Protein 4R7V (pdb70)

Organism: Homo sapiens (NCBI:txid9606)

Radius of gyration: 18.84 Å; Cα contacts (8 Å, |Δi|>4): 372; chains: 1; bounding box: 61×40×52 Å

Sequence (149 aa):
GKVKSSLTISSFDCSNVPVYSSGDTVSSGRVNLEVTGEIIRVVKSLKIHARGHAKVRWTESTQNYTEEVEYFNHKDILIGHERDGFHTIHSGRHEYAFSSFELPQTPLATSFEGRHGSVRYWVKAELHRPWLLPVKLKKEFTVFEHIDINLEHHH

InterPro domains:
  IPR011021 Arrestin-like, N-terminal [PF00339] (18-165)
  IPR011022 Arrestin-like, C-terminal domain [PF02752] (188-314)
  IPR011022 Arrestin-like, C-terminal domain [SM01017] (187-314)
  IPR014752 Arrestin-like, C-terminal domain superfamily [G3DSA:2.60.40.640] (1-167)
  IPR014752 Arrestin-like, C-terminal domain superfamily [G3DSA:2.60.40.640] (168-311)
  IPR014756 Immunoglobulin E-set [SSF81296] (11-171)
  IPR014756 Immunoglobulin E-set [SSF81296] (172-343)
  IPR050357 Arrestin domain-containing protein [PTHR11188] (5-405)

Solvent-accessible surface area: 9980 Å² total; per-residue (Å²): 78,122,21,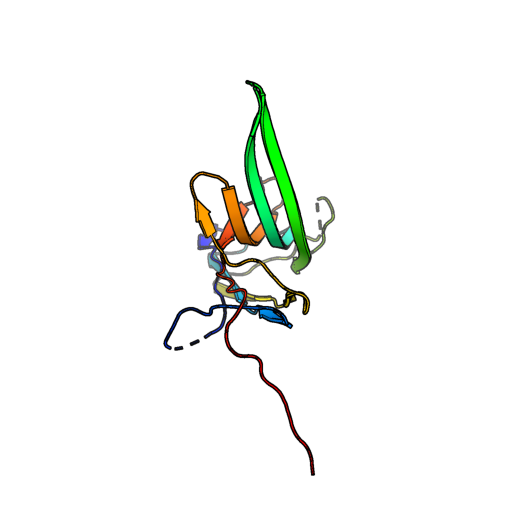123,44,25,65,7,46,22,57,138,151,132,122,40,56,12,13,36,22,55,71,0,34,0,69,0,8,0,64,4,61,39,108,13,123,0,42,1,0,46,2,26,0,31,0,12,9,62,52,106,97,89,89,132,127,126,119,100,87,109,100,76,94,67,28,67,55,136,60,72,44,13,41,107,110,186,111,66,109,78,44,2,98,78,34,130,52,82,40,67,10,68,11,136,5,35,147,95,104,3,27,54,33,81,107,31,237,106,1,3,18,69,1,25,0,51,0,20,0,32,45,9,229,106,153,51,54,130,59,105,84,89,10,54,0,90,66,151,84,114,157,140,160,142,146,137,211

Structure (mmCIF, N/CA/C/O backbone):
data_4R7V
#
_entry.id   4R7V
#
_cell.length_a   67.547
_cell.length_b   36.158
_cell.length_c   74.331
_cell.angle_alpha   90.00
_cell.angle_beta   109.47
_cell.angle_gamma   90.00
#
_symmetry.space_group_name_H-M   'C 1 2 1'
#
loop_
_entity.id
_entity.type
_entity.pdbx_description
1 polymer 'Arrestin domain-containing protein 3'
2 water water
#
loop_
_atom_site.group_PDB
_atom_site.id
_atom_site.type_symbol
_atom_site.label_atom_id
_atom_site.label_alt_id
_atom_site.label_comp_id
_atom_site.label_asym_id
_atom_site.label_entity_id
_atom_site.label_seq_id
_atom_site.pdbx_PDB_ins_code
_atom_site.Cartn_x
_atom_site.Cartn_y
_atom_site.Cartn_z
_atom_site.occupancy
_atom_site.B_iso_or_equiv
_atom_site.auth_seq_id
_atom_site.auth_comp_id
_atom_site.auth_asym_id
_atom_site.auth_atom_id
_atom_site.pdbx_PDB_model_num
ATOM 1 N N . GLY A 1 4 ? 22.467 32.012 -9.460 1.00 32.07 4 GLY A N 1
ATOM 2 C CA . GLY A 1 4 ? 22.952 30.805 -8.817 1.00 29.94 4 GLY A CA 1
ATOM 3 C C . GLY A 1 4 ? 21.866 30.126 -8.003 1.00 26.97 4 GLY A C 1
ATOM 4 O O . GLY A 1 4 ? 20.825 30.723 -7.730 1.00 26.87 4 GLY A O 1
ATOM 7 N N . LYS A 1 5 ? 22.114 28.881 -7.603 1.00 26.66 5 LYS A N 1
ATOM 8 C CA . LYS A 1 5 ? 21.141 28.104 -6.842 1.00 28.55 5 LYS A CA 1
ATOM 9 C C . LYS A 1 5 ? 21.806 27.278 -5.739 1.00 24.07 5 LYS A C 1
ATOM 10 O O . LYS A 1 5 ? 22.854 26.674 -5.957 1.00 22.98 5 LYS A O 1
ATOM 29 N N . VAL A 1 6 ? 21.197 27.272 -4.552 1.00 23.58 6 VAL A N 1
ATOM 30 C CA . VAL A 1 6 ? 21.553 26.317 -3.511 1.00 23.58 6 VAL A CA 1
ATOM 31 C C . VAL A 1 6 ? 20.935 24.964 -3.838 1.00 23.57 6 VAL A C 1
ATOM 32 O O . VAL A 1 6 ? 19.712 24.821 -3.833 1.00 26.84 6 VAL A O 1
ATOM 45 N N . LYS A 1 7 ? 21.775 23.968 -4.092 1.00 22.25 7 LYS A N 1
ATOM 46 C CA . LYS A 1 7 ? 21.298 22.642 -4.472 1.00 24.97 7 LYS A CA 1
ATOM 47 C C . LYS A 1 7 ? 21.110 21.734 -3.260 1.00 21.65 7 LYS A C 1
ATOM 48 O O . LYS A 1 7 ? 20.258 20.849 -3.271 1.00 23.92 7 LYS A O 1
ATOM 67 N N . SER A 1 8 ? 21.916 21.939 -2.221 1.00 20.60 8 SER A N 1
ATOM 68 C CA A SER A 1 8 ? 21.772 21.167 -1.000 0.34 18.62 8 SER A CA 1
ATOM 69 C CA B SER A 1 8 ? 21.838 21.132 -1.011 0.66 18.13 8 SER A CA 1
ATOM 70 C C . SER A 1 8 ? 22.402 21.897 0.172 1.00 19.42 8 SER A C 1
ATOM 71 O O . SER A 1 8 ? 23.414 22.587 0.032 1.00 17.05 8 SER A O 1
ATOM 86 N N . LEU A 1 9 ? 21.762 21.752 1.322 1.00 16.40 9 LEU A N 1
ATOM 87 C CA . LEU A 1 9 ? 22.240 22.338 2.563 1.00 18.60 9 LEU A CA 1
ATOM 88 C C . LEU A 1 9 ? 21.985 21.344 3.689 1.00 17.11 9 LEU A C 1
ATOM 89 O O . LEU A 1 9 ? 20.835 20.992 3.973 1.00 18.77 9 LEU A O 1
ATOM 105 N N . THR A 1 10 ? 23.057 20.864 4.313 1.00 17.28 10 THR A N 1
ATOM 106 C CA . THR A 1 10 ? 22.955 19.870 5.374 1.00 18.39 10 THR A CA 1
ATOM 107 C C . THR A 1 10 ? 23.953 20.138 6.496 1.00 18.56 10 THR A C 1
ATOM 108 O O . THR A 1 10 ? 24.892 20.920 6.348 1.00 17.49 10 THR A O 1
ATOM 119 N N . ILE A 1 11 ? 23.717 19.479 7.623 1.00 19.45 11 ILE A N 1
ATOM 120 C CA . ILE A 1 11 ? 24.613 19.523 8.767 1.00 20.30 11 ILE A CA 1
ATOM 121 C C . ILE A 1 11 ? 25.111 18.115 9.033 1.00 21.63 11 ILE A C 1
ATOM 122 O O . ILE A 1 11 ? 24.325 17.163 9.034 1.00 23.82 11 ILE A O 1
ATOM 138 N N . SER A 1 12 ? 26.416 17.981 9.241 1.00 22.64 12 SER A N 1
ATOM 139 C CA A SER A 1 12 ? 27.030 16.704 9.589 0.20 23.75 12 SER A CA 1
ATOM 140 C CA B SER A 1 12 ? 26.985 16.694 9.631 0.80 23.44 12 SER A CA 1
ATOM 141 C C . SER A 1 12 ? 27.908 16.865 10.827 1.00 23.06 12 SER A C 1
ATOM 142 O O . SER A 1 12 ? 28.460 17.942 11.064 1.00 21.91 12 SER A O 1
ATOM 157 N N . PHE A 1 13 ? 28.028 15.798 11.606 1.00 21.15 13 PHE A N 1
ATOM 158 C CA . PHE A 1 13 ? 28.878 15.783 12.788 1.00 22.81 13 PHE A CA 1
ATOM 159 C C . PHE A 1 13 ? 30.055 14.869 12.520 1.00 25.05 13 PHE A C 1
ATOM 160 O O . PHE A 1 13 ? 29.883 13.758 12.008 1.00 25.57 13 PHE A O 1
ATOM 177 N N . ASP A 1 14 ? 31.248 15.341 12.861 1.00 28.67 14 ASP A N 1
ATOM 178 C CA . ASP A 1 14 ? 32.462 14.573 12.631 1.00 33.47 14 ASP A CA 1
ATOM 179 C C . ASP A 1 14 ? 32.537 13.427 13.638 1.00 42.10 14 ASP A C 1
ATOM 180 O O . ASP A 1 14 ? 32.285 13.618 14.822 1.00 40.88 14 ASP A O 1
ATOM 189 N N . CYS A 1 15 ? 32.879 12.237 13.157 1.00 50.72 15 CYS A N 1
ATOM 190 C CA . CYS A 1 15 ? 32.980 11.061 14.015 1.00 58.96 15 CYS A CA 1
ATOM 191 C C . CYS A 1 15 ? 34.326 11.030 14.727 1.00 57.78 15 CYS A C 1
ATOM 192 O O . CYS A 1 15 ? 35.375 11.088 14.084 1.00 56.78 15 CYS A O 1
ATOM 200 N N . SER A 1 19 ? 32.163 2.154 11.992 1.00 61.09 19 SER A N 1
ATOM 201 C CA . SER A 1 19 ? 31.892 3.141 13.038 1.00 70.26 19 SER A CA 1
ATOM 202 C C . SER A 1 19 ? 30.465 3.618 13.335 1.00 65.23 19 SER A C 1
ATOM 203 O O . SER A 1 19 ? 29.575 3.525 12.486 1.00 63.65 19 SER A O 1
ATOM 205 N N . ASN A 1 20 ? 30.265 4.134 14.544 1.00 65.83 20 ASN A N 1
ATOM 206 C CA . ASN A 1 20 ? 28.943 4.537 15.012 1.00 66.81 20 ASN A CA 1
ATOM 207 C C . ASN A 1 20 ? 28.723 6.041 14.910 1.00 67.53 20 ASN A C 1
ATOM 208 O O . ASN A 1 20 ? 29.671 6.807 14.725 1.00 70.67 20 ASN A O 1
ATOM 219 N N . VAL A 1 21 ? 27.465 6.458 15.027 1.00 64.71 21 VAL A N 1
ATOM 220 C CA . VAL A 1 21 ? 27.147 7.875 15.123 1.00 58.43 21 VAL A CA 1
ATOM 221 C C . VAL A 1 21 ? 27.662 8.385 16.466 1.00 52.17 21 VAL A C 1
ATOM 222 O O . VAL A 1 21 ? 27.531 7.693 17.476 1.00 45.69 21 VAL A O 1
ATOM 235 N N . PRO A 1 22 ? 28.259 9.588 16.482 1.00 54.21 22 PRO A N 1
ATOM 236 C CA . PRO A 1 22 ? 28.844 10.077 17.735 1.00 54.30 22 PRO A CA 1
ATOM 237 C C . PRO A 1 22 ? 27.805 10.344 18.821 1.00 49.15 22 PRO A C 1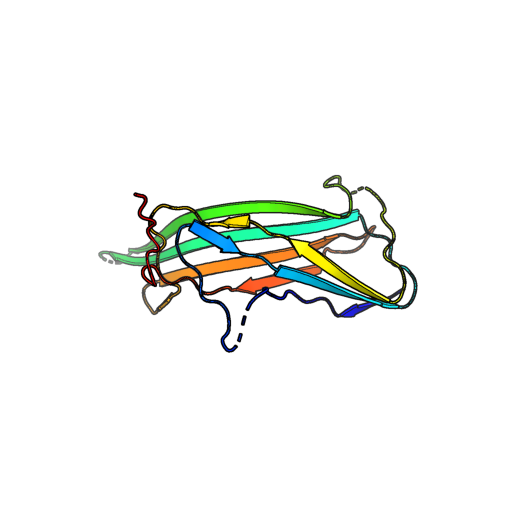
ATOM 238 O O . PRO A 1 22 ? 26.779 10.979 18.571 1.00 48.39 22 PRO A O 1
ATOM 249 N N . VAL A 1 23 ? 28.078 9.823 20.013 1.00 45.27 23 VAL A N 1
ATOM 250 C CA . VAL A 1 23 ? 27.322 10.161 21.211 1.00 40.45 23 VAL A CA 1
ATOM 251 C C . VAL A 1 23 ? 28.229 11.007 22.093 1.00 33.90 23 VAL A C 1
ATOM 252 O O . VAL A 1 23 ? 29.403 10.685 22.283 1.00 34.75 23 VAL A O 1
ATOM 265 N N . TYR A 1 24 ? 27.678 12.092 22.623 1.00 27.46 24 TYR A N 1
ATOM 266 C CA . TYR A 1 24 ? 28.461 13.070 23.366 1.00 25.04 24 TYR A CA 1
ATOM 267 C C . TYR A 1 24 ? 28.117 13.062 24.844 1.00 25.16 24 TYR A C 1
ATOM 268 O O . TYR A 1 24 ? 27.100 12.511 25.257 1.00 24.75 24 TYR A O 1
ATOM 286 N N . SER A 1 25 ? 28.979 13.688 25.632 1.00 25.33 25 SER A N 1
ATOM 287 C CA . SER A 1 25 ? 28.723 13.867 27.049 1.00 26.43 25 SER A CA 1
ATOM 288 C C . SER A 1 25 ? 29.516 15.068 27.548 1.00 25.10 25 SER A C 1
ATOM 289 O O . SER A 1 25 ? 30.128 15.793 26.757 1.00 23.47 25 SER A O 1
ATOM 297 N N . SER A 1 26 ? 29.485 15.285 28.856 1.00 25.28 26 SER A N 1
ATOM 298 C CA . SER A 1 26 ? 30.126 16.438 29.467 1.00 25.92 26 SER A CA 1
ATOM 299 C C . SER A 1 26 ? 31.584 16.568 29.048 1.00 26.12 26 SER A C 1
ATOM 300 O O . SER A 1 26 ? 32.334 15.589 29.043 1.00 25.61 26 SER A O 1
ATOM 308 N N . GLY A 1 27 ? 31.973 17.785 28.677 1.00 26.37 27 GLY A N 1
ATOM 309 C CA . GLY A 1 27 ? 33.354 18.078 28.341 1.00 26.85 27 GLY A CA 1
ATOM 310 C C . GLY A 1 27 ? 33.746 17.784 26.906 1.00 26.28 27 GLY A C 1
ATOM 311 O O . GLY A 1 27 ? 34.820 18.201 26.465 1.00 28.29 27 GLY A O 1
ATOM 315 N N . ASP A 1 28 ? 32.891 17.077 26.169 1.00 23.76 28 ASP A N 1
ATOM 316 C CA . ASP A 1 28 ? 33.218 16.716 24.788 1.00 24.54 28 ASP A CA 1
ATOM 317 C C . ASP A 1 28 ? 33.206 17.925 23.859 1.00 24.25 28 ASP A C 1
ATOM 318 O O . ASP A 1 28 ? 32.452 18.873 24.055 1.00 25.14 28 ASP A O 1
ATOM 327 N N . THR A 1 29 ? 34.050 17.874 22.837 1.00 24.80 29 THR A N 1
ATOM 328 C CA . THR A 1 29 ? 33.966 18.816 21.734 1.00 26.53 29 THR A CA 1
ATOM 329 C C . THR A 1 29 ? 33.030 18.242 20.678 1.00 23.56 29 THR A C 1
ATOM 330 O O . THR A 1 29 ? 33.223 17.118 20.203 1.00 23.98 29 THR A O 1
ATOM 341 N N . VAL A 1 30 ? 31.997 19.005 20.336 1.00 21.01 30 VAL A N 1
ATOM 342 C CA . VAL A 1 30 ? 31.147 18.673 19.205 1.00 21.28 30 VAL A CA 1
ATOM 343 C C . VAL A 1 30 ? 31.723 19.382 17.986 1.00 20.37 30 VAL A C 1
ATOM 344 O O . VAL A 1 30 ? 31.800 20.603 17.975 1.00 20.98 30 VAL A O 1
ATOM 357 N N . SER A 1 31 ? 32.159 18.606 16.998 1.00 20.67 31 SER A N 1
ATOM 358 C CA A SER A 1 31 ? 32.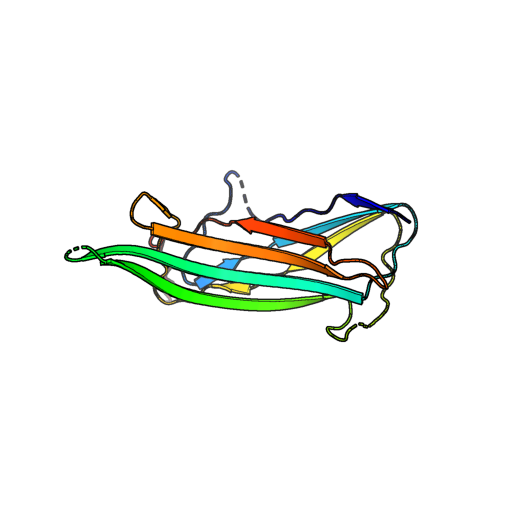713 19.138 15.756 0.62 20.19 31 SER A CA 1
ATOM 359 C CA B SER A 1 31 ? 32.690 19.161 15.760 0.38 20.02 31 SER A CA 1
ATOM 36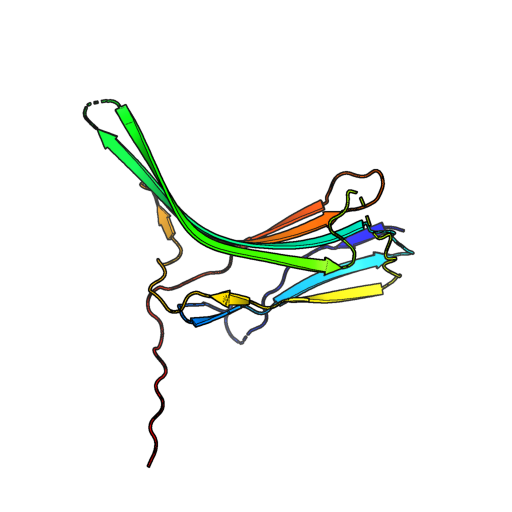0 C C . SER A 1 31 ? 31.862 18.677 14.580 1.00 19.11 31 SER A C 1
ATOM 361 O O . SER A 1 31 ? 31.395 17.540 14.545 1.00 18.34 31 SER A O 1
ATOM 376 N N . GLY A 1 32 ? 31.660 19.556 13.621 1.00 18.27 32 GLY A N 1
ATOM 377 C CA . GLY A 1 32 ? 30.885 19.196 12.460 1.00 19.02 32 GLY A CA 1
ATOM 378 C C . GLY A 1 32 ? 31.082 20.193 11.353 1.00 18.92 32 GLY A C 1
ATOM 379 O O . GLY A 1 32 ? 32.029 20.990 11.364 1.00 17.93 32 GLY A O 1
ATOM 383 N N . ARG A 1 33 ? 30.169 20.152 10.394 1.00 19.60 33 ARG A N 1
ATOM 384 C CA . ARG A 1 33 ? 30.231 21.067 9.285 1.00 19.90 33 ARG A CA 1
ATOM 385 C C . ARG A 1 33 ? 28.865 21.343 8.708 1.00 17.90 33 ARG A C 1
ATOM 386 O O . ARG A 1 33 ? 27.955 20.510 8.783 1.00 18.68 33 ARG A O 1
ATOM 407 N N . VAL A 1 34 ? 28.730 22.543 8.163 1.00 15.74 34 VAL A N 1
ATOM 408 C CA . VAL A 1 34 ? 27.585 22.892 7.344 1.00 16.03 34 VAL A CA 1
ATOM 409 C C . VAL A 1 34 ? 27.981 22.657 5.899 1.00 16.08 34 VAL A C 1
ATOM 410 O O . VAL A 1 34 ? 28.931 23.272 5.400 1.00 16.63 34 VAL A O 1
ATOM 423 N N . ASN A 1 35 ? 27.272 21.737 5.251 1.00 15.75 35 ASN A N 1
ATOM 424 C CA . ASN A 1 35 ? 27.578 21.331 3.886 1.00 16.41 35 ASN A CA 1
ATOM 425 C C . ASN A 1 35 ? 26.654 22.009 2.905 1.00 16.64 35 ASN A C 1
ATOM 426 O O . ASN A 1 35 ? 25.439 21.863 2.984 1.00 17.34 35 ASN A O 1
ATOM 437 N N . LEU A 1 36 ? 27.248 22.730 1.964 1.00 15.05 36 LEU A N 1
ATOM 438 C CA . LEU A 1 36 ? 26.496 23.504 0.999 1.00 17.78 36 LEU A CA 1
ATOM 439 C C . LEU A 1 36 ? 26.967 23.196 -0.406 1.00 17.51 36 LEU A C 1
ATOM 440 O O . LEU A 1 36 ? 28.156 23.324 -0.710 1.00 18.98 36 LEU A O 1
ATOM 456 N N . GLU A 1 37 ? 26.038 22.785 -1.264 1.00 17.48 37 GLU A N 1
ATOM 457 C CA . GLU A 1 37 ? 26.337 22.644 -2.689 1.00 17.59 37 GLU A CA 1
ATOM 458 C C . GLU A 1 37 ? 25.609 23.728 -3.467 1.00 18.18 37 GLU A C 1
ATOM 459 O O . GLU A 1 37 ? 24.429 23.972 -3.245 1.00 17.95 37 GLU A O 1
ATOM 471 N N . VAL A 1 38 ? 26.344 24.394 -4.352 1.00 16.96 38 VAL A N 1
ATOM 472 C CA . VAL A 1 38 ? 25.856 25.560 -5.082 1.00 17.72 38 VAL A CA 1
ATOM 473 C C . VAL A 1 38 ? 26.207 25.431 -6.559 1.00 18.64 38 VAL A C 1
ATOM 474 O O . VAL A 1 38 ? 27.293 24.966 -6.896 1.00 20.33 38 VAL A O 1
ATOM 487 N N . THR A 1 39 ? 25.285 25.821 -7.438 1.00 20.24 39 THR A N 1
ATOM 488 C CA . THR A 1 39 ? 25.603 26.024 -8.848 1.00 23.82 39 THR A CA 1
ATOM 489 C C . THR A 1 39 ? 25.547 27.518 -9.129 1.00 22.73 39 THR A C 1
ATOM 490 O O . THR A 1 39 ? 24.729 28.241 -8.558 1.00 22.20 39 THR A O 1
ATOM 501 N N . GLY A 1 40 ? 26.429 27.993 -9.995 1.00 23.52 40 GLY A N 1
ATOM 502 C CA . GLY A 1 40 ? 26.560 29.422 -10.199 1.00 24.16 40 GLY A CA 1
ATOM 503 C C . GLY A 1 40 ? 27.096 30.059 -8.933 1.00 24.09 40 GLY A C 1
ATOM 504 O O . GLY A 1 40 ? 27.814 29.410 -8.178 1.00 25.53 40 GLY A O 1
ATOM 508 N N . GLU A 1 41 ? 26.742 31.323 -8.709 1.00 22.38 41 GLU A N 1
ATOM 509 C CA . GLU A 1 41 ? 27.212 32.095 -7.558 1.00 24.56 41 GLU A CA 1
ATOM 510 C C . GLU A 1 41 ? 26.028 32.558 -6.729 1.00 21.58 41 GLU A C 1
ATOM 511 O O . GLU A 1 41 ? 24.987 32.900 -7.284 1.00 22.35 41 GLU A O 1
ATOM 523 N N . ILE A 1 42 ? 26.195 32.583 -5.412 1.00 21.93 42 ILE A N 1
ATOM 524 C CA A ILE A 1 42 ? 25.192 33.067 -4.461 0.22 24.33 42 ILE A CA 1
ATOM 525 C CA B ILE A 1 42 ? 25.178 33.191 -4.572 0.78 22.81 42 ILE A CA 1
ATOM 526 C C . ILE A 1 42 ? 25.786 34.159 -3.571 1.00 23.07 42 ILE A C 1
ATOM 527 O O . ILE A 1 42 ? 26.854 33.942 -2.999 1.00 24.75 42 ILE A O 1
ATOM 558 N N . ARG A 1 43 ? 25.093 35.285 -3.417 1.00 22.23 43 ARG A N 1
ATOM 559 C CA . ARG A 1 43 ? 25.487 36.301 -2.456 1.00 23.94 43 ARG A CA 1
ATOM 560 C C . ARG A 1 43 ? 24.816 35.982 -1.133 1.00 21.11 43 ARG A C 1
ATOM 561 O O . ARG A 1 43 ? 23.613 35.682 -1.090 1.00 22.18 43 ARG A O 1
ATOM 582 N N . VAL A 1 44 ? 25.593 36.055 -0.058 1.00 19.43 44 VAL A N 1
ATOM 583 C CA A VAL A 1 44 ? 25.058 35.764 1.263 0.51 18.62 44 VAL A CA 1
ATOM 584 C CA B VAL A 1 44 ? 25.146 35.704 1.285 0.49 20.10 44 VAL A CA 1
ATOM 585 C C . VAL A 1 44 ? 25.427 36.854 2.255 1.00 19.22 44 VAL A C 1
ATOM 586 O O . VAL A 1 44 ? 26.463 37.499 2.148 1.00 19.69 44 VAL A O 1
ATOM 611 N N . LYS A 1 45 ? 24.521 37.100 3.197 1.00 18.26 45 LYS A N 1
ATOM 612 C CA . LYS A 1 45 ? 24.803 38.062 4.253 1.00 22.24 45 LYS A CA 1
ATOM 613 C C . LYS A 1 45 ? 25.616 37.366 5.322 1.00 19.20 45 LYS A C 1
ATOM 614 O O . LYS A 1 45 ? 26.642 37.881 5.780 1.00 19.75 45 LYS A O 1
ATOM 633 N N . SER A 1 46 ? 25.142 36.191 5.718 1.00 18.31 46 SER A N 1
ATOM 634 C CA . SER A 1 46 ? 25.811 35.406 6.740 1.00 18.48 46 SER A CA 1
ATOM 635 C C . SER A 1 46 ? 25.372 33.943 6.731 1.00 17.60 46 SER A C 1
ATOM 636 O O . SER A 1 46 ? 24.315 33.580 6.201 1.00 17.14 46 SER A O 1
ATOM 644 N N . LEU A 1 47 ? 26.229 33.115 7.312 1.00 16.85 47 LEU A N 1
ATOM 645 C CA . LEU A 1 47 ? 25.904 31.750 7.690 1.00 17.55 47 LEU A CA 1
ATOM 646 C C . LEU A 1 47 ? 26.175 31.658 9.176 1.00 18.71 47 LEU A C 1
ATOM 647 O O . LEU A 1 47 ? 27.313 31.847 9.609 1.00 18.45 47 LEU A O 1
ATOM 663 N N . LYS A 1 48 ? 25.125 31.400 9.953 1.00 19.77 48 LYS A N 1
ATOM 664 C CA . LYS A 1 48 ? 25.218 31.361 11.406 1.00 23.28 48 LYS A CA 1
ATOM 665 C C . LYS A 1 48 ? 24.954 29.959 11.913 1.00 21.40 48 LYS A C 1
ATOM 666 O O . LYS A 1 48 ? 24.210 29.199 11.286 1.00 21.42 48 LYS A O 1
ATOM 685 N N . ILE A 1 49 ? 25.556 29.616 13.045 1.00 21.38 49 ILE A N 1
ATOM 686 C CA . ILE A 1 49 ? 25.140 28.421 13.757 1.00 23.17 49 ILE A CA 1
ATOM 687 C C . ILE A 1 49 ? 24.731 28.782 15.176 1.00 22.47 49 ILE A C 1
ATOM 688 O O . ILE A 1 49 ? 25.226 29.746 15.761 1.00 23.21 49 ILE A O 1
ATOM 704 N N . HIS A 1 50 ? 23.794 28.004 15.704 1.00 21.41 50 HIS A N 1
ATOM 705 C CA . HIS A 1 50 ? 23.308 28.169 17.063 1.00 23.72 50 HIS A CA 1
ATOM 706 C C . HIS A 1 50 ? 23.151 26.775 17.639 1.00 21.27 50 HIS A C 1
ATOM 707 O O . HIS A 1 50 ? 22.368 25.980 17.117 1.00 22.47 50 HIS A O 1
ATOM 720 N N . ALA A 1 51 ? 23.932 26.468 18.673 1.00 19.94 51 ALA A N 1
ATOM 721 C CA . ALA A 1 51 ? 23.852 25.175 19.341 1.00 20.15 51 ALA A CA 1
ATOM 722 C C . ALA A 1 51 ? 23.236 25.363 20.709 1.00 20.33 51 ALA A C 1
ATOM 723 O O . ALA A 1 51 ? 23.549 26.330 21.409 1.00 20.35 51 ALA A O 1
ATOM 730 N N . ARG A 1 52 ? 22.365 24.437 21.084 1.00 19.20 52 ARG A N 1
ATOM 731 C CA . ARG A 1 52 ? 21.606 24.573 22.319 1.00 21.94 52 ARG A CA 1
ATOM 732 C C . ARG A 1 52 ? 21.263 23.219 22.906 1.00 21.39 52 ARG A C 1
ATOM 733 O O . ARG A 1 52 ? 21.058 22.252 22.182 1.00 21.27 52 ARG A O 1
ATOM 754 N N . GLY A 1 53 ? 21.211 23.162 24.232 1.00 21.47 53 GLY A N 1
ATOM 755 C CA . GLY A 1 53 ? 20.714 21.996 24.932 1.00 20.83 53 GLY A CA 1
ATOM 756 C C . GLY A 1 53 ? 19.699 22.494 25.941 1.00 21.27 53 GLY A C 1
ATOM 757 O O . GLY A 1 53 ? 19.933 23.511 26.585 1.00 21.06 53 GLY A O 1
ATOM 761 N N . HIS A 1 54 ? 18.564 21.815 26.044 1.00 21.70 54 HIS A N 1
ATOM 762 C CA . HIS A 1 54 ? 17.559 22.201 27.027 1.00 25.03 54 HIS A CA 1
ATOM 763 C C . HIS A 1 54 ? 16.674 21.034 27.429 1.00 24.66 54 HIS A C 1
ATOM 764 O O . HIS A 1 54 ? 16.509 20.062 26.687 1.00 23.33 54 HIS A O 1
ATOM 777 N N . ALA A 1 55 ? 16.123 21.145 28.634 1.00 25.64 55 ALA A N 1
ATOM 778 C CA . ALA A 1 55 ? 15.167 20.188 29.155 1.00 28.66 55 ALA A CA 1
ATOM 779 C C . ALA A 1 55 ? 13.833 20.895 29.333 1.00 28.29 55 ALA A C 1
ATOM 780 O O . ALA A 1 55 ? 13.788 22.062 29.730 1.00 27.01 55 ALA A O 1
ATOM 787 N N . LYS A 1 56 ? 12.761 20.182 29.003 1.00 29.25 56 LYS A N 1
ATOM 788 C CA . LYS A 1 56 ? 11.396 20.667 29.150 1.00 34.01 56 LYS A CA 1
ATOM 789 C C . LYS A 1 56 ? 10.611 19.584 29.871 1.00 30.12 56 LYS A C 1
ATOM 790 O O . LYS A 1 56 ? 10.720 18.407 29.535 1.00 29.41 56 LYS A O 1
ATOM 809 N N . VAL A 1 57 ? 9.836 19.968 30.881 1.00 28.70 57 VAL A N 1
ATOM 810 C CA . VAL A 1 57 ? 9.075 18.992 31.649 1.00 32.01 57 VAL A CA 1
ATOM 811 C C . VAL A 1 57 ? 7.643 19.459 31.810 1.00 32.72 57 VAL A C 1
ATOM 812 O O . VAL A 1 57 ? 7.368 20.656 31.763 1.00 32.94 57 VAL A O 1
ATOM 825 N N . ARG A 1 58 ? 6.751 18.490 31.991 1.00 33.96 58 ARG A N 1
ATOM 826 C CA . ARG A 1 58 ? 5.319 18.722 32.141 1.00 39.92 58 ARG A CA 1
ATOM 827 C C . ARG A 1 58 ? 4.824 18.038 33.399 1.00 41.02 58 ARG A C 1
ATOM 828 O O . ARG A 1 58 ? 5.224 16.909 33.688 1.00 39.84 58 ARG A O 1
ATOM 847 N N . TRP A 1 59 ? 3.954 18.708 34.144 1.00 40.10 59 TRP A N 1
ATOM 848 C CA . TRP A 1 59 ? 3.307 18.071 35.284 1.00 42.83 59 TRP A CA 1
ATOM 849 C C . TRP A 1 59 ? 1.976 18.732 35.621 1.00 48.03 59 TRP A C 1
ATOM 850 O O . TRP A 1 59 ? 1.736 19.894 35.286 1.00 47.74 59 TRP A O 1
ATOM 871 N N . THR A 1 60 ? 1.122 17.963 36.290 1.00 51.42 60 THR A N 1
ATOM 872 C CA . THR A 1 60 ? -0.229 18.387 36.640 1.00 56.25 60 THR A CA 1
ATOM 873 C C . THR A 1 60 ? -0.335 18.657 38.137 1.00 50.54 60 THR A C 1
ATOM 874 O O . THR A 1 60 ? 0.370 18.039 38.933 1.00 45.37 60 THR A O 1
ATOM 885 N N . GLU A 1 61 ? -1.213 19.585 38.508 1.00 52.14 61 GLU A N 1
ATOM 886 C CA . GLU A 1 61 ? -1.536 19.848 39.909 1.00 57.55 61 GLU A CA 1
ATOM 887 C C . GLU A 1 61 ? -3.029 20.123 40.048 1.00 65.18 61 GLU A C 1
ATOM 888 O O . GLU A 1 61 ? -3.621 20.786 39.198 1.00 66.11 61 GLU A O 1
ATOM 900 N N . SER A 1 62 ? -3.630 19.615 41.119 1.00 68.29 62 SER A N 1
ATOM 901 C CA . SER A 1 62 ? -5.063 19.781 41.356 1.00 71.99 62 SER A CA 1
ATOM 902 C C . SER A 1 62 ? -5.456 21.252 41.465 1.00 71.00 62 SER A C 1
ATOM 903 O O . SER A 1 62 ? -6.595 21.624 41.174 1.00 70.91 62 SER A O 1
ATOM 911 N N . THR A 1 72 ? -7.657 21.507 37.960 1.00 88.10 72 THR A N 1
ATOM 912 C CA . THR A 1 72 ? -6.404 20.785 37.771 1.00 91.28 72 THR A CA 1
ATOM 913 C C . THR A 1 72 ? -5.510 21.521 36.777 1.00 90.46 72 THR A C 1
ATOM 914 O O . THR A 1 72 ? -5.616 21.309 35.569 1.00 91.87 72 THR A O 1
ATOM 924 N N . GLN A 1 73 ? -4.624 22.372 37.289 1.00 88.88 73 GLN A N 1
ATOM 925 C CA . GLN A 1 73 ? -3.842 23.273 36.442 1.00 85.57 73 GLN A CA 1
ATOM 926 C C . GLN A 1 73 ? -2.511 22.668 35.991 1.00 73.69 73 GLN A C 1
ATOM 927 O O . GLN A 1 73 ? -1.676 22.292 36.813 1.00 74.43 73 GLN A O 1
ATOM 941 N N . ASN A 1 74 ? -2.329 22.592 34.674 1.00 67.33 74 ASN A N 1
ATOM 942 C CA . ASN A 1 74 ? -1.131 22.012 34.073 1.00 61.70 74 ASN A CA 1
ATOM 943 C C . ASN A 1 74 ? 0.035 22.994 34.023 1.00 55.01 74 ASN A C 1
ATOM 944 O O . ASN A 1 74 ? -0.149 24.171 33.715 1.00 53.30 74 ASN A O 1
ATOM 955 N N . TYR A 1 75 ? 1.234 22.494 34.310 1.00 53.79 75 TYR A N 1
ATOM 956 C CA . TYR A 1 75 ? 2.443 23.310 34.308 1.00 52.33 75 TYR A CA 1
ATOM 957 C C . TYR A 1 75 ? 3.520 22.710 33.416 1.00 45.98 75 TYR A C 1
ATOM 958 O O . TYR A 1 75 ? 3.523 21.509 33.144 1.00 39.99 75 TYR A O 1
ATOM 976 N N . THR A 1 76 ? 4.438 23.557 32.972 1.00 46.57 76 THR A N 1
ATOM 977 C CA . THR A 1 76 ? 5.657 23.085 32.334 1.00 48.42 76 THR A CA 1
ATOM 978 C C . THR A 1 76 ? 6.832 23.927 32.818 1.00 41.75 76 THR A C 1
ATOM 979 O O . THR A 1 76 ? 6.655 25.079 33.215 1.00 41.83 76 THR A O 1
ATOM 990 N N . GLU A 1 77 ? 8.027 23.341 32.787 1.00 35.93 77 GLU A N 1
ATOM 991 C CA . GLU A 1 77 ? 9.238 24.022 33.228 1.00 33.32 77 GLU A CA 1
ATOM 992 C C . GLU A 1 77 ? 10.358 23.734 32.238 1.00 30.23 77 GLU A C 1
ATOM 993 O O . GLU A 1 77 ? 10.484 22.606 31.760 1.00 29.95 77 GLU A O 1
ATOM 1005 N N . GLU A 1 78 ? 11.163 24.752 31.952 1.00 29.53 78 GLU A N 1
ATOM 1006 C CA . GLU A 1 78 ? 12.252 24.637 30.983 1.00 32.25 78 GLU A CA 1
ATOM 1007 C C . GLU A 1 78 ? 13.576 25.161 31.542 1.00 31.27 78 GLU A C 1
ATOM 1008 O O . GLU A 1 78 ? 13.613 26.196 32.208 1.00 33.60 78 GLU A O 1
ATOM 1020 N N . VAL A 1 79 ? 14.660 24.440 31.256 1.00 28.51 79 VAL A N 1
ATOM 1021 C CA . VAL A 1 79 ? 15.998 24.889 31.621 1.00 26.44 79 VAL A CA 1
ATOM 1022 C C . VAL A 1 79 ? 16.935 24.700 30.431 1.00 25.17 79 VAL A C 1
ATOM 1023 O O . VAL A 1 79 ? 16.879 23.677 29.734 1.00 24.23 79 VAL A O 1
ATOM 1036 N N . GLU A 1 80 ? 17.765 25.710 30.189 1.00 26.81 80 GLU A N 1
ATOM 1037 C CA . GLU A 1 80 ? 18.772 25.653 29.130 1.00 31.99 80 GLU A CA 1
ATOM 1038 C C . GLU A 1 80 ? 20.124 25.247 29.692 1.00 28.43 80 GLU A C 1
ATOM 1039 O O . GLU A 1 80 ? 20.613 25.882 30.612 1.00 30.36 80 GLU A O 1
ATOM 1051 N N . TYR A 1 81 ? 20.740 24.218 29.114 1.00 25.46 81 TYR A N 1
ATOM 1052 C CA . TYR A 1 81 ? 22.037 23.729 29.582 1.00 25.30 81 TYR A CA 1
ATOM 1053 C C . TYR A 1 81 ? 23.206 24.481 28.954 1.00 25.67 81 TYR A C 1
ATOM 1054 O O . TYR A 1 81 ? 24.270 24.601 29.559 1.00 27.45 81 TYR A O 1
ATOM 1072 N N . PHE A 1 82 ? 23.011 24.968 27.736 1.00 25.44 82 PHE A N 1
ATOM 1073 C CA . PHE A 1 82 ? 24.008 25.812 27.074 1.00 25.93 82 PHE A CA 1
ATOM 1074 C C . PHE A 1 82 ? 23.426 26.433 25.818 1.00 25.17 82 PHE A C 1
ATOM 1075 O O . PHE A 1 82 ? 22.420 25.963 25.280 1.00 22.00 82 PHE A O 1
ATOM 1092 N N . ASN A 1 83 ? 24.087 27.489 25.357 1.00 29.51 83 ASN A N 1
ATOM 1093 C CA . ASN A 1 83 ? 23.635 28.262 24.210 1.00 37.55 83 ASN A CA 1
ATOM 1094 C C . ASN A 1 83 ? 24.836 28.889 23.493 1.00 39.21 83 ASN A C 1
ATOM 1095 O O . ASN A 1 83 ? 25.341 29.933 23.906 1.00 51.78 83 ASN A O 1
ATOM 1106 N N . HIS A 1 84 ? 25.291 28.234 22.425 1.00 32.45 84 HIS A N 1
ATOM 1107 C CA . HIS A 1 84 ? 26.476 28.656 21.682 1.00 29.46 84 HIS A CA 1
ATOM 1108 C C . HIS A 1 84 ? 26.074 29.249 20.337 1.00 26.52 84 HIS A C 1
ATOM 1109 O O . HIS A 1 84 ? 25.268 28.666 19.622 1.00 25.57 84 HIS A O 1
ATOM 1122 N N . LYS A 1 85 ? 26.626 30.412 20.005 1.00 26.37 85 LYS A N 1
ATOM 1123 C CA . LYS A 1 85 ? 26.346 31.053 18.724 1.00 26.83 85 LYS A CA 1
ATOM 1124 C C . LYS A 1 85 ? 27.647 31.429 18.028 1.00 25.13 85 LYS A C 1
ATOM 1125 O O . LYS A 1 85 ? 28.595 31.887 18.662 1.00 27.37 85 LYS A O 1
ATOM 1144 N N . ASP A 1 86 ? 27.693 31.224 16.719 1.00 23.30 86 ASP A N 1
ATOM 1145 C CA . ASP A 1 86 ? 28.890 31.547 15.954 1.00 25.12 86 ASP A CA 1
ATOM 1146 C C . ASP A 1 86 ? 28.511 31.935 14.544 1.00 24.14 86 ASP A C 1
ATOM 1147 O O . ASP A 1 86 ? 27.592 31.367 13.961 1.00 27.13 86 ASP A O 1
ATOM 1156 N N . ILE A 1 87 ? 29.221 32.916 14.007 1.00 22.21 87 ILE A N 1
ATOM 1157 C CA . ILE A 1 87 ? 29.022 33.336 12.629 1.00 22.36 87 ILE A CA 1
ATOM 1158 C C . ILE A 1 87 ? 30.146 32.726 11.801 1.00 20.87 87 ILE A C 1
ATOM 1159 O O . ILE A 1 87 ? 31.321 33.052 12.000 1.00 24.15 87 ILE A O 1
ATOM 1175 N N . LEU A 1 88 ? 29.789 31.812 10.902 1.00 18.02 88 LEU A N 1
ATOM 1176 C CA . LEU A 1 88 ? 30.778 31.087 10.106 1.00 16.78 88 LEU A CA 1
ATOM 1177 C C . LEU A 1 88 ? 31.198 31.872 8.862 1.00 19.30 88 LEU A C 1
ATOM 1178 O O . LEU A 1 88 ? 32.373 31.853 8.478 1.00 20.76 88 LEU A O 1
ATOM 1194 N N . ILE A 1 89 ? 30.233 32.561 8.261 1.00 19.80 89 ILE A N 1
ATOM 1195 C CA . ILE A 1 89 ? 30.448 33.415 7.091 1.00 22.98 89 ILE A CA 1
ATOM 1196 C C . ILE A 1 89 ? 29.801 34.763 7.302 1.00 22.97 89 ILE A C 1
ATOM 1197 O O . ILE A 1 89 ? 28.712 34.852 7.856 1.00 21.55 89 ILE A O 1
ATOM 1213 N N . GLY A 1 90 ? 30.448 35.815 6.814 1.00 26.09 90 GLY A N 1
ATOM 1214 C CA . GLY A 1 90 ? 29.793 37.104 6.715 1.00 28.98 90 GLY A CA 1
ATOM 1215 C C . GLY A 1 90 ? 29.695 37.843 8.030 1.00 31.18 90 GLY A C 1
ATOM 1216 O O . GLY A 1 90 ? 30.578 37.742 8.878 1.00 32.15 90 GLY A O 1
ATOM 1220 N N . HIS A 1 91 ? 28.602 38.584 8.195 1.00 32.82 91 HIS A N 1
ATOM 1221 C CA . HIS A 1 91 ? 28.441 39.499 9.320 1.00 37.54 91 HIS A CA 1
ATOM 1222 C C . HIS A 1 91 ? 26.990 39.489 9.789 1.00 35.89 91 HIS A C 1
ATOM 1223 O O . HIS A 1 91 ? 26.074 39.290 8.986 1.00 32.98 91 HIS A O 1
ATOM 1236 N N . GLU A 1 92 ? 26.782 39.711 11.084 1.00 41.64 92 GLU A N 1
ATOM 1237 C CA . GLU A 1 92 ? 25.449 39.609 11.680 1.00 52.70 92 GLU A CA 1
ATOM 1238 C C . GLU A 1 92 ? 24.508 40.729 11.232 1.00 63.58 92 GLU A C 1
ATOM 1239 O O . GLU A 1 92 ? 23.290 40.616 11.379 1.00 67.66 92 GLU A O 1
ATOM 1251 N N . ARG A 1 93 ? 25.071 41.805 10.690 1.00 73.05 93 ARG A N 1
ATOM 1252 C CA . ARG A 1 93 ? 24.281 42.963 10.277 1.00 81.92 93 ARG A CA 1
ATOM 1253 C C . ARG A 1 93 ? 23.249 42.595 9.208 1.00 92.49 93 ARG A C 1
ATOM 1254 O O . ARG A 1 93 ? 23.523 41.784 8.321 1.00 95.38 93 ARG A O 1
ATOM 1275 N N . ASP A 1 94 ? 22.064 43.196 9.304 1.00 98.02 94 ASP A N 1
ATOM 1276 C CA . ASP A 1 94 ? 21.001 42.983 8.323 1.00 100.28 94 ASP A CA 1
ATOM 1277 C C . ASP A 1 94 ? 20.186 44.258 8.121 1.00 96.19 94 ASP A C 1
ATOM 1278 O O . ASP A 1 94 ? 20.207 44.856 7.045 1.00 92.45 94 ASP A O 1
ATOM 1281 N N . GLY A 1 101 ? 27.226 41.943 4.833 1.00 99.94 101 GLY A N 1
ATOM 1282 C CA . GLY A 1 101 ? 28.546 41.449 4.488 1.00 97.50 101 GLY A CA 1
ATOM 1283 C C . GLY A 1 101 ? 28.710 41.223 2.996 1.00 91.01 101 GLY A C 1
ATOM 1284 O O . GLY A 1 101 ? 29.684 41.676 2.393 1.00 96.69 101 GLY A O 1
ATOM 1287 N N . PHE A 1 102 ? 27.747 40.522 2.404 1.00 74.96 102 PHE A N 1
ATOM 1288 C CA . PHE A 1 102 ? 27.762 40.199 0.979 1.00 58.53 102 PHE A CA 1
ATOM 1289 C C . PHE A 1 102 ? 29.041 39.449 0.589 1.00 41.49 102 PHE A C 1
ATOM 1290 O O . PHE A 1 102 ? 29.876 39.923 -0.186 1.00 42.24 102 PHE A O 1
ATOM 1307 N N . HIS A 1 103 ? 29.165 38.272 1.186 1.00 26.52 103 HIS A N 1
ATOM 1308 C CA . HIS A 1 103 ? 30.114 37.241 0.810 1.00 20.82 103 HIS A CA 1
ATOM 1309 C C . HIS A 1 103 ? 29.524 36.475 -0.372 1.00 19.92 103 HIS A C 1
ATOM 1310 O O . HIS A 1 103 ? 28.307 36.295 -0.446 1.00 20.74 103 HIS A O 1
ATOM 1323 N N . THR A 1 104 ? 30.373 36.031 -1.291 1.00 19.19 104 THR A N 1
ATOM 1324 C CA . THR A 1 104 ? 29.923 35.249 -2.436 1.00 20.07 104 THR A CA 1
ATOM 1325 C C . THR A 1 104 ? 30.318 33.790 -2.278 1.00 18.99 104 THR A C 1
ATOM 1326 O O . THR A 1 104 ? 31.485 33.484 -2.075 1.00 20.55 104 THR A O 1
ATOM 1337 N N . ILE A 1 105 ? 29.344 32.894 -2.385 1.00 16.58 105 ILE A N 1
ATOM 1338 C CA . ILE A 1 105 ? 29.630 31.467 -2.411 1.00 15.68 105 ILE A CA 1
ATOM 1339 C C . ILE A 1 105 ? 29.625 31.006 -3.861 1.00 16.94 105 ILE A C 1
ATOM 1340 O O . ILE A 1 105 ? 28.639 31.180 -4.582 1.00 17.18 105 ILE A O 1
ATOM 1356 N N . HIS A 1 106 ? 30.738 30.413 -4.282 1.00 15.70 106 HIS A N 1
ATOM 1357 C CA . HIS A 1 106 ? 30.938 30.071 -5.681 1.00 17.28 106 HIS A CA 1
ATOM 1358 C C . HIS A 1 106 ? 30.588 28.621 -5.998 1.00 16.81 106 HIS A C 1
ATOM 1359 O O . HIS A 1 106 ? 30.515 27.765 -5.107 1.00 16.98 106 HIS A O 1
ATOM 1372 N N . SER A 1 107 ? 30.367 28.369 -7.284 1.00 15.83 107 SER A N 1
ATOM 1373 C CA . SER A 1 107 ? 29.938 27.063 -7.765 1.00 16.90 107 SER A CA 1
ATOM 1374 C C . SER A 1 107 ? 30.824 25.937 -7.241 1.00 16.62 107 SER A C 1
ATOM 1375 O O . SER A 1 107 ? 32.057 25.993 -7.340 1.00 16.17 107 SER A O 1
ATOM 1383 N N . GLY A 1 108 ? 30.187 24.910 -6.687 1.00 15.32 108 GLY A N 1
ATOM 1384 C CA . GLY A 1 108 ? 30.895 23.782 -6.128 1.00 16.20 108 GLY A CA 1
ATOM 1385 C C . GLY A 1 108 ? 30.311 23.338 -4.802 1.00 17.14 108 GLY A C 1
ATOM 1386 O O . GLY A 1 108 ? 29.134 23.575 -4.505 1.00 19.19 108 GLY A O 1
ATOM 1390 N N . ARG A 1 109 ? 31.152 22.703 -3.999 1.00 15.82 109 ARG A N 1
ATOM 1391 C CA . ARG A 1 109 ? 30.748 22.163 -2.713 1.00 15.64 109 ARG A CA 1
ATOM 1392 C C . ARG A 1 109 ? 31.588 22.797 -1.618 1.00 16.15 109 ARG A C 1
ATOM 1393 O O . ARG A 1 109 ? 32.788 22.990 -1.778 1.00 18.38 109 ARG A O 1
ATOM 1414 N N . HIS A 1 110 ? 30.939 23.114 -0.508 1.00 14.40 110 HIS A N 1
ATOM 1415 C CA . HIS A 1 110 ? 31.586 23.797 0.597 1.00 14.72 110 HIS A CA 1
ATOM 1416 C C . HIS A 1 110 ? 31.201 23.133 1.902 1.00 16.45 110 HIS A C 1
ATOM 1417 O O . HIS A 1 110 ? 30.032 22.862 2.137 1.00 18.48 110 HIS A O 1
ATOM 1430 N N . GLU A 1 111 ? 32.196 22.847 2.733 1.00 15.21 111 GLU A N 1
ATOM 1431 C CA . GLU A 1 111 ? 31.950 22.289 4.056 1.00 16.13 111 GLU A CA 1
ATOM 1432 C C . GLU A 1 111 ? 32.543 23.242 5.072 1.00 17.45 111 GLU A C 1
ATOM 1433 O O . GLU A 1 111 ? 33.756 23.335 5.201 1.00 18.54 111 GLU A O 1
ATOM 1445 N N . TYR A 1 112 ? 31.678 23.982 5.755 1.00 15.26 112 TYR A N 1
ATOM 1446 C CA . TYR A 1 112 ? 32.106 25.009 6.697 1.00 14.70 112 TYR A CA 1
ATOM 1447 C C . TYR A 1 112 ? 32.217 24.388 8.061 1.00 16.18 112 TYR A C 1
ATOM 1448 O O . TYR A 1 112 ? 31.207 24.017 8.669 1.00 16.75 112 TYR A O 1
ATOM 1466 N N . ALA A 1 113 ? 33.443 24.271 8.550 1.00 14.60 113 ALA A N 1
ATOM 1467 C CA . ALA A 1 113 ? 33.685 23.602 9.816 1.00 16.97 113 ALA A CA 1
ATOM 1468 C C . ALA A 1 113 ? 33.235 24.451 10.993 1.00 16.40 113 ALA A C 1
ATOM 1469 O O . ALA A 1 113 ? 33.344 25.684 10.978 1.00 15.97 113 ALA A O 1
ATOM 1476 N N . PHE A 1 114 ? 32.743 23.771 12.021 1.00 16.84 114 PHE A N 1
ATOM 1477 C CA . PHE A 1 114 ? 32.445 24.407 13.291 1.00 17.83 114 PHE A CA 1
ATOM 1478 C C . PHE A 1 114 ? 32.776 23.458 14.429 1.00 17.69 114 PHE A C 1
ATOM 1479 O O . PHE A 1 114 ? 32.821 22.235 14.258 1.00 15.80 114 PHE A O 1
ATOM 1496 N N . SER A 1 115 ? 33.001 24.036 15.599 1.00 21.73 115 SER A N 1
ATOM 1497 C CA A SER A 1 115 ? 33.267 23.252 16.795 0.55 23.97 115 SER A CA 1
ATOM 1498 C CA B SER A 1 115 ? 33.304 23.264 16.789 0.45 24.90 115 SER A CA 1
ATOM 1499 C C . SER A 1 115 ? 32.933 24.064 18.038 1.00 22.95 115 SER A C 1
ATOM 1500 O O . SER A 1 115 ? 33.064 25.288 18.056 1.00 21.43 115 SER A O 1
ATOM 1515 N N . PHE A 1 116 ? 32.468 23.371 19.069 1.00 21.51 116 PHE A N 1
ATOM 1516 C CA . PHE A 1 116 ? 32.196 24.002 20.354 1.00 22.19 116 PHE A CA 1
ATOM 1517 C C . PHE A 1 116 ? 32.303 22.934 21.432 1.00 21.94 116 PHE A C 1
ATOM 1518 O O . PHE A 1 116 ? 32.207 21.742 21.142 1.00 20.66 116 PHE A O 1
ATOM 1535 N N . GLU A 1 117 ? 32.519 23.366 22.672 1.00 22.32 117 GLU A N 1
ATOM 1536 C CA . GLU A 1 117 ? 32.717 22.440 23.776 1.00 24.63 117 GLU A CA 1
ATOM 1537 C C . GLU A 1 117 ? 31.482 22.420 24.656 1.00 22.05 117 GLU A C 1
ATOM 1538 O O . GLU A 1 117 ? 30.898 23.466 24.944 1.00 22.53 117 GLU A O 1
ATOM 1550 N N . LEU A 1 118 ? 31.070 21.218 25.045 1.00 20.25 118 LEU A N 1
ATOM 1551 C CA . LEU A 1 118 ? 29.932 21.042 25.938 1.00 20.71 118 LEU A CA 1
ATOM 1552 C C . LEU A 1 118 ?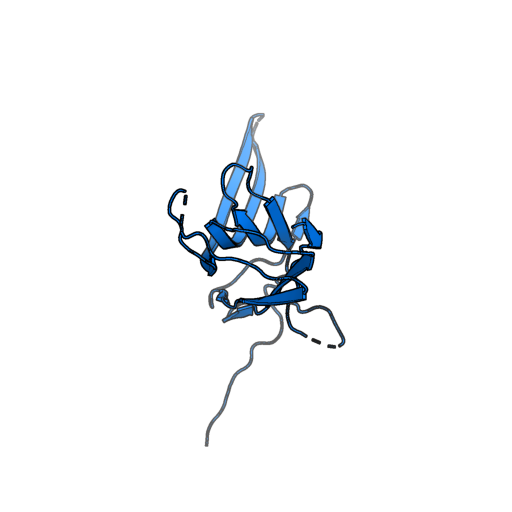 30.359 21.326 27.378 1.00 21.82 118 LEU A C 1
ATOM 1553 O O . LEU A 1 118 ? 31.532 21.174 27.718 1.00 20.98 118 LEU A O 1
ATOM 1569 N N . PRO A 1 119 ? 29.403 21.733 28.235 1.00 22.75 119 PRO A N 1
ATOM 1570 C CA . PRO A 1 119 ? 29.737 21.955 29.648 1.00 23.03 119 PRO A CA 1
ATOM 1571 C C . PRO A 1 119 ? 30.393 20.739 30.295 1.00 22.49 119 PRO A C 1
ATOM 1572 O O . PRO A 1 119 ? 30.068 19.610 29.943 1.00 22.63 119 PRO A O 1
ATOM 1583 N N . GLN A 1 120 ? 31.299 20.973 31.239 1.00 22.02 120 GLN A N 1
ATOM 1584 C CA . GLN A 1 120 ? 31.956 19.887 31.960 1.00 22.79 120 GLN A CA 1
ATOM 1585 C C . GLN A 1 120 ? 31.077 19.356 33.095 1.00 24.02 120 GLN A C 1
ATOM 1586 O O . GLN A 1 120 ? 31.282 18.241 33.570 1.00 23.53 120 GLN A O 1
ATOM 1600 N N . THR A 1 121 ? 30.114 20.161 33.533 1.00 24.30 121 THR A N 1
ATOM 1601 C CA . THR A 1 121 ? 29.196 19.753 34.596 1.00 24.45 121 THR A CA 1
ATOM 1602 C C . THR A 1 121 ? 28.160 18.795 34.008 1.00 24.32 121 THR A C 1
ATOM 1603 O O . THR A 1 121 ? 28.086 18.646 32.787 1.00 24.86 121 THR A O 1
ATOM 1614 N N . PRO A 1 122 ? 27.372 18.125 34.864 1.00 23.80 122 PRO A N 1
ATOM 1615 C CA . PRO A 1 122 ? 26.465 17.085 34.357 1.00 24.58 122 PRO A CA 1
ATOM 1616 C C . PRO A 1 122 ? 25.473 17.574 33.312 1.00 23.61 122 PRO A C 1
ATOM 1617 O O . PRO A 1 122 ? 24.952 18.684 33.423 1.00 23.32 122 PRO A O 1
ATOM 1628 N N . LEU A 1 123 ? 25.220 16.732 32.315 1.00 23.24 123 LEU A N 1
ATOM 1629 C CA . LEU A 1 123 ? 24.255 17.019 31.261 1.00 23.93 123 LEU A CA 1
ATOM 1630 C C . LEU A 1 123 ? 23.224 15.900 31.208 1.00 26.75 123 LEU A C 1
ATOM 1631 O O . LEU A 1 123 ? 23.579 14.722 31.222 1.00 32.08 123 LEU A O 1
ATOM 1647 N N . ALA A 1 124 ? 21.949 16.262 31.136 1.00 25.03 124 ALA A N 1
ATOM 1648 C CA . ALA A 1 124 ? 20.891 15.259 31.097 1.00 25.27 124 ALA A CA 1
ATOM 1649 C C . ALA A 1 124 ? 20.912 14.501 29.770 1.00 25.55 124 ALA A C 1
ATOM 1650 O O . ALA A 1 124 ? 21.194 15.072 28.710 1.00 24.29 124 ALA A O 1
ATOM 1657 N N . THR A 1 125 ? 20.615 13.208 29.843 1.00 26.57 125 THR A N 1
ATOM 1658 C CA . THR A 1 125 ? 20.570 12.353 28.665 1.00 25.65 125 THR A CA 1
ATOM 1659 C C . THR A 1 125 ? 19.428 12.746 27.726 1.00 24.56 125 THR A C 1
ATOM 1660 O O . THR A 1 125 ? 18.318 13.046 28.172 1.00 24.17 125 THR A O 1
ATOM 1671 N N . SER A 1 126 ? 19.717 12.732 26.428 1.00 23.75 126 SER A N 1
ATOM 1672 C CA . SER A 1 126 ? 18.704 12.944 25.398 1.00 24.07 126 SER A CA 1
ATOM 1673 C C . SER A 1 126 ? 17.519 12.019 25.618 1.00 26.44 126 SER A C 1
ATOM 1674 O O . SER A 1 126 ? 17.688 10.812 25.788 1.00 27.25 126 SER A O 1
ATOM 1682 N N . PHE A 1 127 ? 16.321 12.582 25.596 1.00 28.73 127 PHE A N 1
ATOM 1683 C CA . PHE A 1 127 ? 15.145 11.829 25.988 1.00 33.11 127 PHE A CA 1
ATOM 1684 C C . PHE A 1 127 ? 13.861 12.446 25.441 1.00 29.90 127 PHE A C 1
ATOM 1685 O O . PHE A 1 127 ? 13.730 13.667 25.359 1.00 27.22 127 PHE A O 1
ATOM 1702 N N . GLU A 1 128 ? 12.938 11.581 25.031 1.00 31.52 128 GLU A N 1
ATOM 1703 C CA . GLU A 1 128 ? 11.585 11.979 24.651 1.00 34.10 128 GLU A CA 1
ATOM 1704 C C . GLU A 1 128 ? 10.611 11.092 25.413 1.00 38.48 128 GLU A C 1
ATOM 1705 O O . GLU A 1 128 ? 10.680 9.867 25.318 1.00 40.25 128 GLU A O 1
ATOM 1717 N N . GLY A 1 129 ? 9.717 11.706 26.178 1.00 41.00 129 GLY A N 1
ATOM 1718 C CA . GLY A 1 129 ? 8.734 10.957 26.936 1.00 42.75 129 GLY A CA 1
ATOM 1719 C C . GLY A 1 129 ? 7.451 11.727 27.150 1.00 47.12 129 GLY A C 1
ATOM 1720 O O . GLY A 1 129 ? 7.282 12.839 26.643 1.00 39.67 129 GLY A O 1
ATOM 1724 N N . ARG A 1 130 ? 6.545 11.116 27.905 1.00 56.38 130 ARG A N 1
ATOM 1725 C CA . ARG A 1 130 ? 5.244 11.700 28.194 1.00 64.89 130 ARG A CA 1
ATOM 1726 C C . ARG A 1 130 ? 5.377 13.001 28.972 1.00 61.64 130 ARG A C 1
ATOM 1727 O O . ARG A 1 130 ? 4.730 14.001 28.653 1.00 63.33 130 ARG A O 1
ATOM 1748 N N . HIS A 1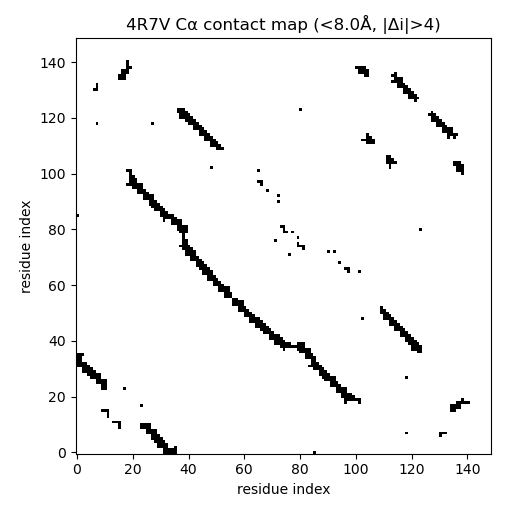 131 ? 6.230 12.981 29.991 1.00 58.36 131 HIS A N 1
ATOM 1749 C CA . HIS A 1 131 ? 6.312 14.080 30.942 1.00 55.71 131 HIS A CA 1
ATOM 1750 C C . HIS A 1 131 ? 7.269 15.182 30.498 1.00 51.83 131 HIS A C 1
ATOM 1751 O O . HIS A 1 131 ? 7.330 16.234 31.127 1.00 50.40 131 HIS A O 1
ATOM 1764 N N . GLY A 1 132 ? 8.016 14.954 29.422 1.00 45.94 132 GLY A N 1
ATOM 1765 C CA . GLY A 1 132 ? 8.919 15.981 28.936 1.00 38.71 132 GLY A CA 1
ATOM 1766 C C . GLY A 1 132 ? 9.967 15.498 27.955 1.00 32.13 132 GLY A C 1
ATOM 1767 O O . GLY A 1 132 ? 9.841 14.428 27.360 1.00 30.82 132 GLY A O 1
ATOM 1771 N N . SER A 1 133 ? 11.013 16.298 27.787 1.00 29.89 133 SER A N 1
ATOM 1772 C CA . SER A 1 133 ? 12.081 15.937 26.870 1.00 30.90 133 SER A CA 1
ATOM 1773 C C . SER A 1 133 ? 13.384 16.654 27.188 1.00 27.89 133 SER A C 1
ATOM 1774 O O . SER A 1 133 ? 13.396 17.702 27.834 1.00 28.77 133 SER A O 1
ATOM 1782 N N . VAL A 1 134 ? 14.478 16.064 26.723 1.00 24.64 134 VAL A N 1
ATOM 1783 C CA . VAL A 1 134 ? 15.785 16.694 26.768 1.00 23.59 134 VAL A CA 1
ATOM 1784 C C . VAL A 1 134 ? 16.345 16.624 25.356 1.00 22.25 134 VAL A C 1
ATOM 1785 O O . VAL A 1 134 ? 16.434 15.541 24.782 1.00 23.74 134 VAL A O 1
ATOM 1798 N N . ARG A 1 135 ? 16.695 17.781 24.798 1.00 21.50 135 ARG A N 1
ATOM 1799 C CA . ARG A 1 135 ? 17.129 17.866 23.405 1.00 21.87 135 ARG A CA 1
ATOM 1800 C C . ARG A 1 135 ? 18.368 18.720 23.256 1.00 20.63 135 ARG A C 1
ATOM 1801 O O . ARG A 1 135 ? 18.499 19.762 23.892 1.00 21.11 135 ARG A O 1
ATOM 1822 N N . TYR A 1 136 ? 19.271 18.261 22.397 1.00 20.04 136 TYR A N 1
ATOM 1823 C CA . TYR A 1 136 ? 20.459 19.007 22.020 1.00 20.25 136 TYR A CA 1
ATOM 1824 C 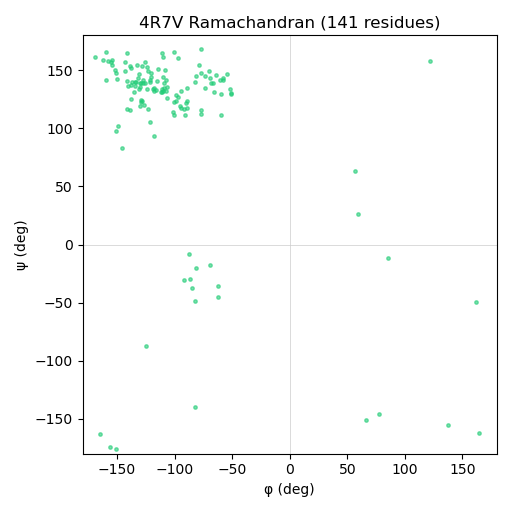C . TYR A 1 136 ? 20.480 19.111 20.503 1.00 20.51 136 TYR A C 1
ATOM 1825 O O . TYR A 1 136 ? 20.132 18.154 19.809 1.00 20.53 136 TYR A O 1
ATOM 1843 N N . TRP A 1 137 ? 20.855 20.271 19.981 1.00 20.02 137 TRP A N 1
ATOM 1844 C CA . TRP A 1 137 ? 20.916 20.431 18.538 1.00 19.49 137 TRP A CA 1
ATOM 1845 C C . TRP A 1 137 ? 21.799 21.577 18.097 1.00 17.83 137 TRP A C 1
ATOM 1846 O O . TRP A 1 137 ? 22.210 22.419 18.891 1.00 16.86 137 TRP A O 1
ATOM 1867 N N . VAL A 1 138 ? 22.112 21.559 16.808 1.00 18.09 138 VAL A N 1
ATOM 1868 C CA . VAL A 1 138 ? 22.755 22.667 16.137 1.00 18.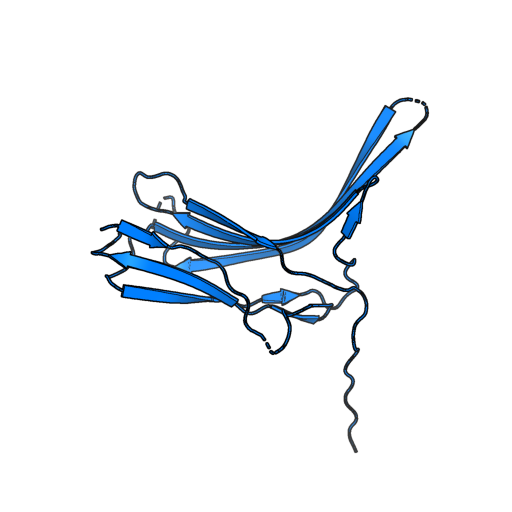48 138 VAL A CA 1
ATOM 1869 C C . VAL A 1 138 ? 21.782 23.142 15.068 1.00 19.51 138 VAL A C 1
ATOM 1870 O O . VAL A 1 138 ? 21.222 22.334 14.322 1.00 20.11 138 VAL A O 1
ATOM 1883 N N . LYS A 1 139 ? 21.571 24.450 15.018 1.00 19.90 139 LYS A N 1
ATOM 1884 C CA . LYS A 1 139 ? 20.771 25.064 13.970 1.00 23.10 139 LYS A CA 1
ATOM 1885 C C . LYS A 1 139 ? 21.676 25.896 13.084 1.00 21.46 139 LYS A C 1
ATOM 1886 O O . LYS A 1 139 ? 22.455 26.690 13.594 1.00 21.10 139 LYS A O 1
ATOM 1905 N N . ALA A 1 140 ? 21.563 25.719 11.773 1.00 21.42 140 ALA A N 1
ATOM 1906 C CA . ALA A 1 140 ? 22.280 26.564 10.825 1.00 20.59 140 ALA A CA 1
ATOM 1907 C C . ALA A 1 140 ? 21.290 27.502 10.152 1.00 20.47 140 ALA A C 1
ATOM 1908 O O . ALA A 1 140 ? 20.156 27.112 9.866 1.00 21.41 140 ALA A O 1
ATOM 1915 N N . GLU A 1 141 ? 21.722 28.739 9.923 1.00 20.58 141 GLU A N 1
ATOM 1916 C CA . GLU A 1 141 ? 20.901 29.741 9.262 1.00 22.57 141 GLU A CA 1
ATOM 1917 C C . GLU A 1 141 ? 21.684 30.385 8.138 1.00 18.78 141 GLU A C 1
ATOM 1918 O O . GLU A 1 141 ? 22.712 30.996 8.387 1.00 18.47 141 GLU A O 1
ATOM 1930 N N . LEU A 1 142 ? 21.187 30.260 6.911 1.00 17.56 142 LEU A N 1
ATOM 1931 C CA . LEU A 1 142 ? 21.791 30.936 5.767 1.00 18.60 142 LEU A CA 1
ATOM 1932 C C . LEU A 1 142 ? 20.970 32.177 5.441 1.00 19.66 142 LEU A C 1
ATOM 1933 O O . LEU A 1 142 ? 19.821 32.073 5.020 1.00 21.40 142 LEU A O 1
ATOM 1949 N N . HIS A 1 143 ? 21.562 33.340 5.674 1.00 18.65 143 HIS A N 1
ATOM 1950 C CA . HIS A 1 143 ? 20.924 34.624 5.407 1.00 19.50 143 HIS A CA 1
ATOM 1951 C C . HIS A 1 143 ? 21.389 35.220 4.082 1.00 17.49 143 HIS A C 1
ATOM 1952 O O . HIS A 1 143 ? 22.589 35.344 3.835 1.00 16.72 143 HIS A O 1
ATOM 1965 N N . ARG A 1 144 ? 20.430 35.597 3.237 1.00 17.78 144 ARG A N 1
ATOM 1966 C CA . ARG A 1 144 ? 20.736 36.127 1.913 1.00 19.19 144 ARG A CA 1
ATOM 1967 C C . ARG A 1 144 ? 20.025 37.455 1.693 1.00 20.84 144 ARG A C 1
ATOM 1968 O O . ARG A 1 144 ? 18.976 37.702 2.289 1.00 20.90 144 ARG A O 1
ATOM 1989 N N . PRO A 1 145 ? 20.592 38.314 0.829 1.00 22.48 145 PRO A N 1
ATOM 1990 C CA . PRO A 1 145 ? 19.945 39.599 0.542 1.00 25.93 145 PRO A CA 1
ATOM 1991 C C . PRO A 1 145 ? 18.542 39.436 -0.036 1.00 24.18 145 PRO A C 1
ATOM 1992 O O . PRO A 1 145 ? 18.356 38.668 -0.979 1.00 23.63 145 PRO A O 1
ATOM 2003 N N . TRP A 1 146 ? 17.576 40.141 0.546 1.00 24.41 146 TRP A N 1
ATOM 2004 C CA . TRP A 1 146 ? 16.212 40.205 0.017 1.00 27.08 146 TRP A CA 1
ATOM 2005 C C . TRP A 1 146 ? 15.532 38.844 -0.076 1.00 23.16 146 TRP A C 1
ATOM 2006 O O . TRP A 1 146 ? 14.654 38.650 -0.907 1.00 22.40 146 TRP A O 1
ATOM 2027 N N . LEU A 1 147 ? 15.948 37.904 0.764 1.00 20.81 147 LEU A N 1
ATOM 2028 C CA . LEU A 1 147 ? 15.318 36.591 0.833 1.00 20.89 147 LEU A CA 1
ATOM 2029 C C . LEU A 1 147 ? 15.178 36.172 2.287 1.00 20.25 147 LEU A C 1
ATOM 2030 O O . LEU A 1 147 ? 15.950 36.616 3.142 1.00 19.83 147 LEU A O 1
ATOM 2046 N N . LEU A 1 148 ? 14.175 35.343 2.573 1.00 21.69 148 LEU A N 1
ATOM 2047 C CA . LEU A 1 148 ? 14.034 34.771 3.898 1.00 22.75 148 LEU A CA 1
ATOM 2048 C C . LEU A 1 148 ? 15.219 33.857 4.223 1.00 22.14 148 LEU A C 1
ATOM 2049 O O . LEU A 1 148 ? 15.767 33.194 3.337 1.00 21.46 148 LEU A O 1
ATOM 2065 N N . PRO A 1 149 ? 15.623 33.825 5.500 1.00 25.73 149 PRO A N 1
ATOM 2066 C CA . PRO A 1 149 ? 16.664 32.892 5.936 1.00 29.24 149 PRO A CA 1
ATOM 2067 C C . PRO A 1 149 ? 16.294 31.445 5.660 1.00 30.23 149 PRO A C 1
ATOM 2068 O O . PRO A 1 149 ? 15.124 31.075 5.785 1.00 33.23 149 PRO A O 1
ATOM 2079 N N . VAL A 1 150 ? 17.284 30.642 5.296 1.00 30.66 150 VAL A N 1
ATOM 2080 C CA . VAL A 1 150 ? 17.117 29.198 5.208 1.00 32.54 150 VAL A CA 1
ATOM 2081 C C . VAL A 1 150 ? 17.597 28.620 6.531 1.00 29.09 150 VAL A C 1
ATOM 2082 O O . VAL A 1 150 ? 18.760 28.797 6.892 1.00 27.58 150 VAL A O 1
ATOM 2095 N N . LYS A 1 151 ? 16.700 27.952 7.252 1.00 30.24 151 LYS A N 1
ATOM 2096 C CA . LYS A 1 151 ? 17.010 27.435 8.583 1.00 34.78 151 LYS A CA 1
ATOM 2097 C C . LYS A 1 151 ? 16.940 25.912 8.617 1.00 29.93 151 LYS A C 1
ATOM 2098 O O . LYS A 1 151 ? 15.991 25.314 8.114 1.00 32.76 151 LYS A O 1
ATOM 2117 N N . LEU A 1 152 ? 17.962 25.295 9.204 1.00 26.13 152 LEU A N 1
ATOM 2118 C CA . LEU A 1 152 ? 18.040 23.846 9.308 1.00 24.82 152 LEU A CA 1
ATOM 2119 C C . LEU A 1 152 ? 18.539 23.464 10.696 1.00 21.80 152 LEU A C 1
ATOM 2120 O O . LEU A 1 152 ? 19.458 24.083 11.217 1.00 22.40 152 LEU A O 1
ATOM 2136 N N . LYS A 1 153 ? 17.911 22.450 11.284 1.00 21.00 153 LYS A N 1
ATOM 2137 C CA . LYS A 1 153 ? 18.270 21.976 12.616 1.00 22.82 153 LYS A CA 1
ATOM 2138 C C . LYS A 1 153 ? 18.667 20.513 12.554 1.00 22.07 153 LYS A C 1
ATOM 2139 O O . LYS A 1 153 ? 18.065 19.731 11.819 1.00 24.01 153 LYS A O 1
ATOM 2158 N N . LYS A 1 154 ? 19.683 20.139 13.325 1.00 19.82 154 LYS A N 1
ATOM 2159 C CA . LYS A 1 154 ? 20.043 18.736 13.465 1.00 20.58 154 LYS A CA 1
ATOM 2160 C C . LYS A 1 154 ? 20.380 18.395 14.907 1.00 19.02 154 LYS A C 1
ATOM 2161 O O . LYS A 1 154 ? 21.236 19.023 15.521 1.00 18.01 154 LYS A O 1
ATOM 2180 N N . GLU A 1 155 ? 19.701 17.386 15.437 1.00 21.30 155 GLU A N 1
ATOM 2181 C CA . GLU A 1 155 ? 19.916 16.975 16.811 1.00 24.68 155 GLU A CA 1
ATOM 2182 C C . GLU A 1 155 ? 21.199 16.165 16.933 1.00 22.60 155 GLU A C 1
ATOM 2183 O O . GLU A 1 155 ? 21.608 15.481 15.988 1.00 23.16 155 GLU A O 1
ATOM 2195 N N . PHE A 1 156 ? 21.860 16.287 18.080 1.00 22.37 156 PHE A N 1
ATOM 2196 C CA . PHE A 1 156 ? 22.899 15.341 18.457 1.00 23.45 156 PHE A CA 1
ATOM 2197 C C . PHE A 1 156 ? 22.561 14.738 19.810 1.00 25.77 156 PHE A C 1
ATOM 2198 O O . PHE A 1 156 ? 21.849 15.339 20.616 1.00 26.22 156 PHE A O 1
ATOM 2215 N N . THR A 1 157 ? 23.044 13.518 20.024 1.00 25.33 157 THR A N 1
ATOM 2216 C CA . THR A 1 157 ? 22.669 12.723 21.186 1.00 25.89 157 THR A CA 1
ATOM 2217 C C . THR A 1 157 ? 23.683 12.916 22.297 1.00 22.75 157 THR A C 1
ATOM 2218 O O . THR A 1 157 ? 24.896 12.839 22.072 1.00 20.90 157 THR A O 1
ATOM 2229 N N . VAL A 1 158 ? 23.163 13.162 23.490 1.00 22.66 158 VAL A N 1
ATOM 2230 C CA . VAL A 1 158 ? 23.977 13.265 24.690 1.00 23.49 158 VAL A CA 1
ATOM 2231 C C . VAL A 1 158 ? 23.571 12.170 25.676 1.00 24.23 158 VAL A C 1
ATOM 2232 O O . VAL A 1 158 ? 22.383 11.935 25.892 1.00 24.60 158 VAL A O 1
ATOM 2245 N N . PHE A 1 159 ? 24.575 11.502 26.244 1.00 25.61 159 PHE A N 1
ATOM 2246 C CA . PHE A 1 159 ? 24.402 10.577 27.368 1.00 31.41 159 PHE A CA 1
ATOM 2247 C C . PHE A 1 159 ? 25.038 11.195 28.600 1.00 26.78 159 PHE A C 1
ATOM 2248 O O . PHE A 1 159 ? 26.186 11.638 28.546 1.00 25.10 159 PHE A O 1
ATOM 2265 N N . GLU A 1 160 ? 24.321 11.206 29.717 1.00 26.94 160 GLU A N 1
ATOM 2266 C CA . GLU A 1 160 ? 24.880 11.789 30.932 1.00 30.35 160 GLU A CA 1
ATOM 2267 C C . GLU A 1 160 ? 26.122 11.023 31.377 1.00 31.17 160 GLU A C 1
ATOM 2268 O O . GLU A 1 160 ? 27.075 11.620 31.876 1.00 31.97 160 GLU A O 1
ATOM 2280 N N . HIS A 1 161 ? 26.113 9.707 31.172 1.00 35.80 161 HIS A N 1
ATOM 2281 C CA . HIS A 1 161 ? 27.231 8.855 31.566 1.00 42.86 161 HIS A CA 1
ATOM 2282 C C . HIS A 1 161 ? 27.723 8.007 30.394 1.00 47.58 161 HIS A C 1
ATOM 2283 O O . HIS A 1 161 ? 26.961 7.219 29.830 1.00 51.11 161 HIS A O 1
ATOM 2296 N N . ILE A 1 162 ? 28.994 8.178 30.030 1.00 51.33 162 ILE A N 1
ATOM 2297 C CA . ILE A 1 162 ? 29.634 7.333 29.019 1.00 55.68 162 ILE A CA 1
ATOM 2298 C C . ILE A 1 162 ? 30.906 6.703 29.585 1.00 66.07 162 ILE A C 1
ATOM 2299 O O . ILE A 1 162 ? 30.870 5.599 30.124 1.00 64.27 162 ILE A O 1
ATOM 2315 N N . ASP A 1 163 ? 32.017 7.426 29.469 1.00 76.35 163 ASP A N 1
ATOM 2316 C CA . ASP A 1 163 ? 33.342 6.929 29.829 1.00 86.41 163 ASP A CA 1
ATOM 2317 C C . ASP A 1 163 ? 34.191 8.094 30.315 1.00 82.47 163 ASP A C 1
ATOM 2318 O O . ASP A 1 163 ? 34.689 8.875 29.505 1.00 88.26 163 ASP A O 1
ATOM 2327 N N . ILE A 1 164 ? 34.355 8.220 31.626 1.00 72.29 164 ILE A N 1
ATOM 2328 C CA . ILE A 1 164 ? 35.157 9.308 32.175 1.00 63.41 164 ILE A CA 1
ATOM 2329 C C . ILE A 1 164 ? 36.641 8.998 32.013 1.00 63.23 164 ILE A C 1
ATOM 2330 O O . ILE A 1 164 ? 37.170 8.078 32.641 1.00 62.43 164 ILE A O 1
ATOM 2346 N N . ASN A 1 165 ? 37.299 9.780 31.162 1.00 67.08 165 ASN A N 1
ATOM 2347 C CA . ASN A 1 165 ? 38.716 9.598 30.879 1.00 70.95 165 ASN A CA 1
ATOM 2348 C C . ASN A 1 165 ? 39.594 10.394 31.837 1.00 75.29 165 ASN A C 1
ATOM 2349 O O . ASN A 1 165 ? 39.533 11.623 31.881 1.00 79.66 165 ASN A O 1
ATOM 2360 N N . LEU A 1 166 ? 40.405 9.671 32.603 1.00 72.84 166 LEU A N 1
ATOM 2361 C CA . LEU A 1 166 ? 41.357 10.274 33.526 1.00 72.13 166 LEU A CA 1
ATOM 2362 C C . LEU A 1 166 ? 42.771 10.053 33.006 1.00 76.40 166 LEU A C 1
ATOM 2363 O O . LEU A 1 166 ? 42.994 9.186 32.160 1.00 88.95 166 LEU A O 1
ATOM 2379 N N . GLU A 1 167 ? 43.719 10.842 33.505 1.00 70.72 167 GLU A N 1
ATOM 2380 C CA . GLU A 1 167 ? 45.124 10.656 33.164 1.00 67.18 167 GLU A CA 1
ATOM 2381 C C . GLU A 1 167 ? 45.971 10.568 34.423 1.00 58.18 167 GLU A C 1
ATOM 2382 O O . GLU A 1 167 ? 45.731 11.273 35.404 1.00 60.83 167 GLU A O 1
ATOM 2394 N N . HIS A 1 168 ? 46.965 9.687 34.375 1.00 50.24 168 HIS A N 1
ATOM 2395 C CA . HIS A 1 168 ? 47.886 9.484 35.479 1.00 46.22 168 HIS A CA 1
ATOM 2396 C C . HIS A 1 168 ? 49.312 9.764 35.019 1.00 47.20 168 HIS A C 1
ATOM 2397 O O . HIS A 1 168 ? 49.651 9.535 33.856 1.00 47.14 168 HIS A O 1
ATOM 2410 N N . HIS A 1 169 ? 50.138 10.263 35.935 1.00 49.68 169 HIS A N 1
ATOM 2411 C CA . HIS A 1 169 ? 51.524 10.604 35.629 1.00 53.98 169 HIS A CA 1
ATOM 2412 C C . HIS A 1 169 ? 52.480 10.022 36.666 1.00 57.52 169 HIS A C 1
ATOM 2413 O O . HIS A 1 169 ? 52.141 9.913 37.845 1.00 56.58 169 HIS A O 1
ATOM 2426 N N . HIS A 1 170 ? 53.673 9.646 36.211 1.00 58.48 170 HIS A N 1
ATOM 2427 C CA . HIS A 1 170 ? 54.743 9.204 37.101 1.00 57.89 170 HIS A CA 1
ATOM 2428 C C . HIS A 1 170 ? 55.886 10.213 37.069 1.00 49.05 170 HIS A C 1
ATOM 2429 O O . HIS A 1 170 ? 57.029 9.874 37.362 1.00 42.59 170 HIS A O 1
#

Foldseek 3Di:
DDWPDWDKDWDDVPHDAAEAFDKTKIWIKTADAAKAWFQFKKKKKWKKKKFWDAVPHDIDMDMDTQDIDMDTQDHDPPCGGDMDGHGMDIGMDMDTGHNDFDDWADDDDGIGIWIKMKIWIGGPPDDIDIDIDTHTYDRDDDDDDDDDD

CATH classification: 2.60.40.640

B-factor: mean 41.89, std 23.37, range [13.61, 159.43]

Nearest PDB structures (foldseek):
  4r7v-assembly1_A  TM=1.007E+00  e=6.204E-27  Homo sapiens
  4r7x-assembly1_A  TM=8.330E-01  e=4.760E-21  Homo sapiens
  4r7x-assembly2_B  TM=8.262E-01  e=3.498E-21  Homo sapiens
  4gei-assembly1_A  TM=8.085E-01  e=5.839E-14  Homo sapiens
  7usy-assembly1_J  TM=8.156E-01  e=2.887E-12  Caenorhabditis elegans

Secondary structure (DSSP, 8-state):
-EEEEEEEEE---PPPEE-TTPEEEEEEEEEEES-EEESEEEEEEEEEEEEEEEE--EEEEEEEEEEEEEEEEEE-S----EEEPSEEEEEEEEEE--SS--PPPEE-SSEEEEEEEEEEEE-TTSPPEEEEEE-EE-S-S--------

GO terms:
  GO:0005768 endosome (C, IDA)
  GO:0005886 plasma membrane (C, IDA)
  GO:0031699 beta-3 adrenergic receptor binding (F, IDA)
  GO:0051443 positive regulation of ubiquitin-protein transferase activity (P, IPI)
  GO:0005737 cytoplasm (C, EXP)
  GO:0005764 lysosome (C, EXP)
  GO:0005768 endosome (C, EXP)
  GO:0005769 early endosome (C, EXP)
  GO:0005886 plasma membrane (C, EXP)
  GO:0005515 protein binding (F, IPI)
  GO:0035332 positive regulation of hippo signaling (P, IMP)